Protein AF-A0A1E3VV37-F1 (afdb_monomer_lite)

Radius of gyration: 14.73 Å; chains: 1; bounding box: 37×26×37 Å

Structure (mmCIF, N/CA/C/O backbone):
data_AF-A0A1E3VV37-F1
#
_entry.id   AF-A0A1E3VV37-F1
#
loop_
_atom_site.group_PDB
_atom_site.id
_atom_site.type_symbol
_atom_site.label_atom_id
_atom_site.label_alt_id
_atom_site.label_comp_id
_atom_site.label_asym_id
_atom_site.label_entity_id
_atom_site.label_seq_id
_atom_site.pdbx_PDB_ins_code
_atom_site.Cartn_x
_atom_site.Cartn_y
_atom_site.Cartn_z
_atom_site.occupancy
_atom_site.B_iso_or_equiv
_atom_site.auth_seq_id
_atom_site.auth_comp_id
_atom_site.auth_asym_id
_atom_site.auth_atom_id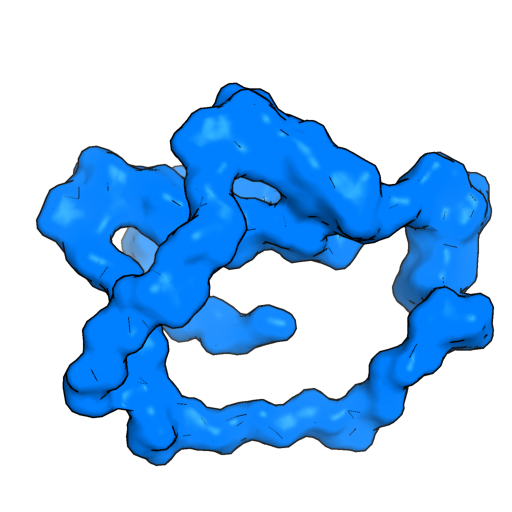
_atom_site.pdbx_PDB_model_num
ATOM 1 N N . MET A 1 1 ? -4.881 -3.828 -5.262 1.00 70.31 1 MET A N 1
ATOM 2 C CA . MET A 1 1 ? -5.650 -3.598 -4.016 1.00 70.31 1 MET A CA 1
ATOM 3 C C . MET A 1 1 ? -6.774 -2.615 -4.318 1.00 70.31 1 MET A C 1
ATOM 5 O O . MET A 1 1 ? -6.554 -1.747 -5.155 1.00 70.31 1 MET A O 1
ATOM 9 N N . MET A 1 2 ? -7.938 -2.727 -3.673 1.00 80.75 2 MET A N 1
ATOM 10 C CA . MET A 1 2 ? -9.056 -1.784 -3.848 1.00 80.75 2 MET A CA 1
ATOM 11 C C . MET A 1 2 ? -9.695 -1.454 -2.486 1.00 80.75 2 MET A C 1
ATOM 13 O O . MET A 1 2 ? -10.736 -2.014 -2.149 1.00 80.75 2 MET A O 1
ATOM 17 N N . PRO A 1 3 ? -9.054 -0.612 -1.655 1.00 85.06 3 PRO A N 1
ATOM 18 C CA . PRO A 1 3 ? -9.589 -0.276 -0.342 1.00 85.06 3 PRO A CA 1
ATOM 19 C C . PRO A 1 3 ? -10.807 0.648 -0.464 1.00 85.06 3 PRO A C 1
ATOM 21 O O . PRO A 1 3 ? -10.775 1.651 -1.177 1.00 85.06 3 PRO A O 1
ATOM 24 N N . CYS A 1 4 ? -11.863 0.349 0.290 1.00 87.25 4 CYS A N 1
ATOM 25 C CA . CYS A 1 4 ? -12.978 1.267 0.501 1.00 87.25 4 CYS A CA 1
ATOM 26 C C . CYS A 1 4 ? -12.742 2.038 1.800 1.00 87.25 4 CYS A C 1
ATOM 28 O O . CYS A 1 4 ? -12.656 1.445 2.873 1.00 87.25 4 CYS A O 1
ATOM 30 N N . LEU A 1 5 ? -12.630 3.363 1.709 1.00 88.69 5 LEU A N 1
ATOM 31 C CA . LEU A 1 5 ? -12.292 4.213 2.848 1.00 88.69 5 LEU A CA 1
ATOM 32 C C . LEU A 1 5 ? -13.322 5.320 3.013 1.00 88.69 5 LEU A C 1
ATOM 34 O O . LEU A 1 5 ? -13.701 5.992 2.054 1.00 88.69 5 LEU A O 1
ATOM 38 N N . SER A 1 6 ? -13.721 5.570 4.259 1.00 90.50 6 SER A N 1
ATOM 39 C CA . SER A 1 6 ? -14.410 6.816 4.582 1.00 90.50 6 SER A CA 1
ATOM 40 C C . SER A 1 6 ? -13.458 8.001 4.397 1.00 90.50 6 SER A C 1
ATOM 42 O O . SER A 1 6 ? -12.241 7.887 4.568 1.00 90.50 6 SER A O 1
ATOM 44 N N . ARG A 1 7 ? -14.014 9.188 4.134 1.00 94.12 7 ARG A N 1
ATOM 45 C CA . ARG A 1 7 ? -13.225 10.426 4.031 1.00 94.12 7 ARG A CA 1
ATOM 46 C C . ARG A 1 7 ? -12.393 10.699 5.288 1.00 94.12 7 ARG A C 1
ATOM 48 O O . ARG A 1 7 ? -11.281 11.207 5.187 1.00 94.12 7 ARG A O 1
ATOM 55 N N . ARG A 1 8 ? -12.933 10.364 6.465 1.00 92.62 8 ARG A N 1
ATOM 56 C CA . ARG A 1 8 ? -12.238 10.490 7.753 1.00 92.62 8 ARG A CA 1
ATOM 57 C C . ARG A 1 8 ? -11.034 9.554 7.821 1.00 92.62 8 ARG A C 1
ATOM 59 O O . ARG A 1 8 ? -9.946 10.012 8.141 1.00 92.62 8 ARG A O 1
ATOM 66 N N . ALA A 1 9 ? -11.223 8.280 7.471 1.00 91.38 9 ALA A N 1
ATOM 67 C CA . ALA A 1 9 ? -10.143 7.296 7.452 1.00 91.38 9 ALA A CA 1
ATOM 68 C C . ALA A 1 9 ? -9.014 7.714 6.500 1.00 91.38 9 ALA A C 1
ATOM 70 O O . ALA A 1 9 ? -7.850 7.676 6.885 1.00 91.38 9 ALA A O 1
ATOM 71 N N . LEU A 1 10 ? -9.359 8.195 5.298 1.00 92.94 10 LEU A N 1
ATOM 72 C CA . LEU A 1 10 ? -8.366 8.680 4.341 1.00 92.94 10 LEU A CA 1
ATOM 73 C C . LEU A 1 10 ? -7.575 9.877 4.884 1.00 92.94 10 LEU A C 1
ATOM 75 O O . LEU A 1 10 ? -6.359 9.891 4.761 1.00 92.94 10 LEU A O 1
ATOM 79 N N . LYS A 1 11 ? -8.236 10.868 5.499 1.00 95.12 11 LYS A N 1
ATOM 80 C CA . LYS A 1 11 ? -7.545 12.039 6.069 1.00 95.12 11 LYS A CA 1
ATOM 81 C C . LYS A 1 11 ? -6.559 11.659 7.173 1.00 95.12 11 LYS A C 1
ATOM 83 O O . LYS A 1 11 ? -5.463 12.200 7.214 1.00 95.12 11 LYS A O 1
ATOM 88 N N . GLU A 1 12 ? -6.948 10.741 8.047 1.00 94.88 12 GLU A N 1
ATOM 89 C CA . GLU A 1 12 ? -6.138 10.340 9.204 1.00 94.88 12 GLU A CA 1
ATOM 90 C C . GLU A 1 12 ? -4.972 9.439 8.798 1.00 94.88 12 GLU A C 1
ATOM 92 O O . GLU A 1 12 ? -3.876 9.553 9.338 1.00 94.88 12 GLU A O 1
ATOM 97 N N . ALA A 1 13 ? -5.191 8.562 7.819 1.00 93.94 13 ALA A N 1
ATOM 98 C CA . ALA A 1 13 ? -4.199 7.586 7.400 1.00 93.94 13 ALA A CA 1
ATOM 99 C C . ALA A 1 13 ? -3.428 7.984 6.134 1.00 93.94 13 ALA A C 1
ATOM 101 O O . ALA A 1 13 ? -2.580 7.219 5.708 1.00 93.94 13 ALA A O 1
ATOM 102 N N . ALA A 1 14 ? -3.652 9.159 5.531 1.00 94.38 14 ALA A N 1
ATOM 103 C CA . ALA A 1 14 ? -2.998 9.564 4.274 1.00 94.38 14 ALA A CA 1
ATOM 104 C C . ALA A 1 14 ? -1.464 9.463 4.306 1.00 94.38 14 ALA A C 1
ATOM 106 O O . ALA A 1 14 ? -0.828 9.255 3.275 1.00 94.38 14 ALA A O 1
ATOM 107 N N . TRP A 1 15 ? -0.861 9.591 5.488 1.00 95.81 15 TRP A N 1
ATOM 108 C CA . TRP A 1 15 ? 0.579 9.474 5.653 1.00 95.81 15 TRP A CA 1
ATOM 109 C C . TRP A 1 15 ? 1.123 8.095 5.251 1.00 95.81 15 TRP A C 1
ATOM 111 O O . TRP A 1 15 ? 2.267 8.043 4.827 1.00 95.81 15 TRP A O 1
ATOM 121 N N . VAL A 1 16 ? 0.343 7.007 5.309 1.00 95.00 16 VAL A N 1
ATOM 122 C CA . VAL A 1 16 ? 0.841 5.649 5.000 1.00 95.00 16 VAL A CA 1
ATOM 123 C C . VAL A 1 16 ? 1.318 5.505 3.554 1.00 95.00 16 VAL A C 1
ATOM 125 O O . VAL A 1 16 ? 2.190 4.693 3.266 1.00 95.00 16 VAL A O 1
ATOM 128 N N . PHE A 1 17 ? 0.788 6.321 2.637 1.00 93.75 17 PHE A N 1
ATOM 129 C CA . PHE A 1 17 ? 1.186 6.304 1.228 1.00 93.75 17 PHE A CA 1
ATOM 130 C C . PHE A 1 17 ? 2.614 6.813 0.999 1.00 93.75 17 PHE A C 1
ATOM 132 O O . PHE A 1 17 ? 3.160 6.594 -0.076 1.00 93.75 17 PHE A O 1
ATOM 139 N N . LYS A 1 18 ? 3.231 7.478 1.986 1.00 95.50 18 LYS A N 1
ATOM 140 C CA . LYS A 1 18 ? 4.632 7.916 1.899 1.00 95.50 18 LYS A CA 1
ATOM 141 C C . LYS A 1 18 ? 5.629 6.817 2.285 1.00 95.50 18 LYS A C 1
ATOM 143 O O . LYS A 1 18 ? 6.821 6.993 2.077 1.00 95.50 18 LYS A O 1
ATOM 148 N N . GLU A 1 19 ? 5.146 5.716 2.861 1.00 95.75 19 GLU A N 1
ATOM 149 C CA . GLU A 1 19 ? 5.985 4.642 3.407 1.00 95.75 19 GLU A CA 1
ATOM 150 C C . GLU A 1 19 ? 6.370 3.589 2.355 1.00 95.75 19 GLU A C 1
ATOM 152 O O . GLU A 1 19 ? 7.166 2.701 2.642 1.00 95.75 19 GLU A O 1
ATOM 157 N N . SER A 1 20 ? 5.806 3.667 1.143 1.00 95.06 20 SER A N 1
ATOM 158 C CA . SER A 1 20 ? 6.048 2.716 0.056 1.00 95.06 20 SER A CA 1
ATOM 159 C C . SER A 1 20 ? 5.977 3.398 -1.304 1.00 95.06 20 SER A C 1
ATOM 161 O O . SER A 1 20 ? 4.984 4.047 -1.631 1.00 95.06 20 SER A O 1
ATOM 163 N N . VAL A 1 21 ? 6.996 3.189 -2.130 1.00 96.12 21 VAL A N 1
ATOM 164 C CA . VAL A 1 21 ? 7.020 3.620 -3.531 1.00 96.12 21 VAL A CA 1
ATOM 165 C C . VAL A 1 21 ? 6.294 2.614 -4.426 1.00 96.12 21 VAL A C 1
ATOM 167 O O . VAL A 1 21 ? 5.605 3.013 -5.365 1.00 96.12 21 VAL A O 1
ATOM 170 N N . SER A 1 22 ? 6.414 1.308 -4.154 1.00 94.88 22 SER A N 1
ATOM 171 C CA . SER A 1 22 ? 5.725 0.267 -4.936 1.00 94.88 22 SER A CA 1
ATOM 172 C C . SER A 1 22 ? 4.236 0.127 -4.588 1.00 94.88 22 SER A C 1
ATOM 174 O O . SER A 1 22 ? 3.478 -0.516 -5.315 1.00 94.88 22 SER A O 1
ATOM 176 N N . GLY A 1 23 ? 3.812 0.713 -3.468 1.00 93.19 23 GLY A N 1
ATOM 177 C CA . GLY A 1 23 ? 2.488 0.555 -2.876 1.00 93.19 23 GLY A CA 1
ATOM 178 C C . GLY A 1 23 ? 2.288 -0.758 -2.109 1.00 93.19 23 GLY A C 1
ATOM 179 O O . GLY A 1 23 ? 1.222 -0.951 -1.524 1.00 93.19 23 GLY A O 1
ATOM 180 N N . TYR A 1 24 ? 3.265 -1.670 -2.100 1.00 92.69 24 TYR A N 1
ATOM 181 C CA . TYR A 1 24 ? 3.150 -2.940 -1.388 1.00 92.69 24 TYR A CA 1
ATOM 182 C C . TYR A 1 24 ? 3.185 -2.720 0.130 1.00 92.69 24 TYR A C 1
ATOM 184 O O . TYR A 1 24 ? 4.001 -1.967 0.646 1.00 92.69 24 TYR A O 1
ATOM 192 N N . GLY A 1 25 ? 2.289 -3.385 0.864 1.00 91.06 25 GLY A N 1
ATOM 193 C CA . GLY A 1 25 ? 2.200 -3.289 2.327 1.00 91.06 25 GLY A CA 1
ATOM 194 C C . GLY A 1 25 ? 1.472 -2.047 2.847 1.00 91.06 25 GLY A C 1
ATOM 195 O O . GLY A 1 25 ? 1.182 -1.968 4.042 1.00 91.06 25 GLY A O 1
ATOM 196 N N . VAL A 1 26 ? 1.123 -1.103 1.968 1.00 93.00 26 VAL A N 1
ATOM 197 C CA . VAL A 1 26 ? 0.359 0.100 2.323 1.00 93.00 26 VAL A CA 1
ATOM 198 C C . VAL A 1 26 ? -1.023 -0.256 2.864 1.00 93.00 26 VAL A C 1
ATOM 200 O O . VAL A 1 26 ? -1.467 0.354 3.828 1.00 93.00 26 VAL A O 1
ATOM 203 N N . ASP A 1 27 ? -1.703 -1.248 2.290 1.00 89.25 27 ASP A N 1
ATOM 204 C CA . ASP A 1 27 ? -2.995 -1.752 2.773 1.00 89.25 27 ASP A CA 1
ATOM 205 C C . ASP A 1 27 ? -2.909 -2.356 4.173 1.00 89.25 27 ASP A C 1
ATOM 207 O O . ASP A 1 27 ? -3.770 -2.082 5.011 1.00 89.25 27 ASP A O 1
ATOM 211 N N . LEU A 1 28 ? -1.867 -3.144 4.439 1.00 89.62 28 LEU A N 1
ATOM 212 C CA . LEU A 1 28 ? -1.640 -3.737 5.754 1.00 89.62 28 LEU A CA 1
ATOM 213 C C . LEU A 1 28 ? -1.425 -2.648 6.805 1.00 89.62 28 LEU A C 1
ATOM 215 O O . LEU A 1 28 ? -2.039 -2.682 7.873 1.00 89.62 28 LEU A O 1
ATOM 219 N N . LEU A 1 29 ? -0.584 -1.659 6.489 1.00 92.12 29 LEU A N 1
ATOM 220 C CA . LEU A 1 29 ? -0.311 -0.537 7.381 1.00 92.12 29 LEU A CA 1
ATOM 221 C C . LEU A 1 29 ? -1.558 0.324 7.597 1.00 92.12 29 LEU A C 1
ATOM 223 O O . LEU A 1 29 ? -1.864 0.691 8.731 1.00 92.12 29 LEU A O 1
ATOM 227 N N . LEU A 1 30 ? -2.302 0.602 6.527 1.00 91.88 30 LEU A N 1
ATOM 228 C CA . LEU A 1 30 ? -3.561 1.338 6.556 1.00 91.88 30 LEU A CA 1
ATOM 229 C C . LEU A 1 30 ? -4.574 0.667 7.492 1.00 91.88 30 LEU A C 1
ATOM 231 O O . LEU A 1 30 ? -5.097 1.323 8.394 1.00 91.88 30 LEU A O 1
ATOM 235 N N . GLY A 1 31 ? -4.828 -0.631 7.300 1.00 88.75 31 GLY A N 1
ATOM 236 C CA . GLY A 1 31 ? -5.759 -1.404 8.121 1.00 88.75 31 GLY A CA 1
ATOM 237 C C . GLY A 1 31 ? -5.325 -1.438 9.584 1.00 88.75 31 GLY A C 1
ATOM 238 O O . GLY A 1 31 ? -6.092 -1.066 10.468 1.00 88.75 31 GLY A O 1
ATOM 239 N N . ALA A 1 32 ? -4.061 -1.778 9.847 1.00 90.00 32 ALA A N 1
ATOM 240 C CA . ALA A 1 32 ? -3.534 -1.845 11.207 1.00 90.00 32 ALA A CA 1
ATOM 241 C C . ALA A 1 32 ? -3.568 -0.489 11.931 1.00 90.00 32 ALA A C 1
ATOM 243 O O . ALA A 1 32 ? -3.942 -0.424 13.105 1.00 90.00 32 ALA A O 1
ATOM 244 N N . TYR A 1 33 ? -3.204 0.600 11.247 1.00 92.25 33 TYR A N 1
ATOM 245 C CA . TYR A 1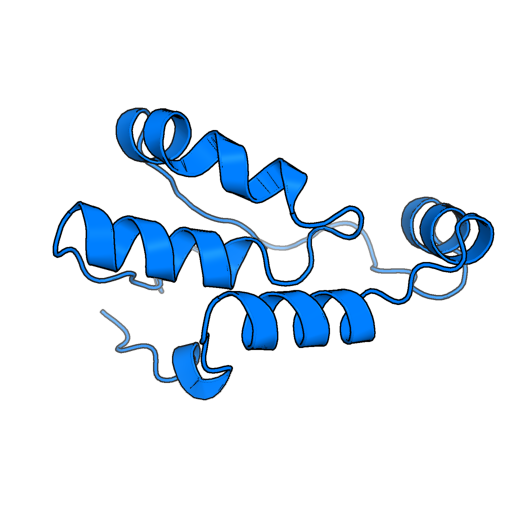 33 ? -3.257 1.947 11.810 1.00 92.25 33 TYR A CA 1
ATOM 246 C C . TYR A 1 33 ? -4.692 2.344 12.158 1.00 92.25 33 TYR A C 1
ATOM 248 O O . TYR A 1 33 ? -4.950 2.761 13.285 1.00 92.25 33 TYR A O 1
ATOM 256 N N . LEU A 1 34 ? -5.632 2.186 11.221 1.00 90.94 34 LEU A N 1
ATOM 257 C CA . LEU A 1 34 ? -7.030 2.559 11.435 1.00 90.94 34 LEU A CA 1
ATOM 258 C C . LEU A 1 34 ? -7.682 1.712 12.530 1.00 90.94 34 LEU A C 1
ATOM 260 O O . LEU A 1 34 ? -8.401 2.265 13.367 1.00 90.94 34 LEU A O 1
ATOM 264 N N . SER A 1 35 ? -7.377 0.414 12.580 1.00 89.38 35 SER A N 1
ATOM 265 C CA . SER A 1 35 ? -7.860 -0.466 13.640 1.00 89.38 35 SER A CA 1
ATOM 266 C C . SER A 1 35 ? -7.370 -0.033 15.016 1.00 89.38 35 SER A C 1
ATOM 268 O O . SER A 1 35 ? -8.178 0.124 15.928 1.00 89.38 35 SER A O 1
ATOM 270 N N . ARG A 1 36 ? -6.076 0.273 15.164 1.00 90.44 36 ARG A N 1
ATOM 271 C CA . ARG A 1 36 ? -5.521 0.793 16.427 1.00 90.44 36 ARG A CA 1
ATOM 272 C C . ARG A 1 36 ? -6.069 2.181 16.779 1.00 90.44 36 ARG A C 1
ATOM 274 O O . ARG A 1 36 ? -6.347 2.452 17.941 1.00 90.44 36 ARG A O 1
ATOM 281 N N . ARG A 1 37 ? -6.225 3.065 15.788 1.00 91.44 37 ARG A N 1
ATOM 282 C CA . ARG A 1 37 ? -6.624 4.470 15.975 1.00 91.44 37 ARG A CA 1
ATOM 283 C C . ARG A 1 37 ? -8.080 4.633 16.400 1.00 91.44 37 ARG A C 1
ATOM 285 O O . ARG A 1 37 ? -8.372 5.538 17.184 1.00 91.44 37 ARG A O 1
ATOM 292 N N . PHE A 1 38 ? -8.974 3.816 15.845 1.00 89.25 38 PHE A N 1
ATOM 293 C CA . PHE A 1 38 ? -10.421 3.929 16.049 1.00 89.25 38 PHE A CA 1
ATOM 294 C C . PHE A 1 38 ? -11.033 2.765 16.828 1.00 89.25 38 PHE A C 1
ATOM 296 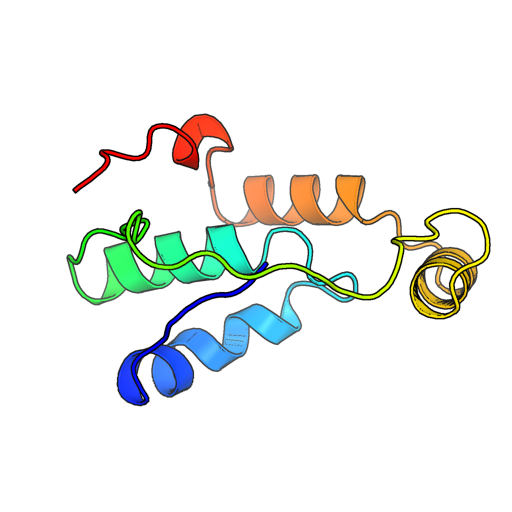O O . PHE A 1 38 ? -12.222 2.827 17.128 1.00 89.25 38 PHE A O 1
ATOM 303 N N . GLY A 1 39 ? -10.263 1.717 17.140 1.00 86.56 39 GLY A N 1
ATOM 304 C CA . GLY A 1 39 ? -10.803 0.496 17.739 1.00 86.56 39 GLY A CA 1
ATOM 305 C C . GLY A 1 39 ? -11.790 -0.220 16.813 1.00 86.56 39 GLY A C 1
ATOM 306 O O . GLY A 1 39 ? -12.763 -0.790 17.292 1.00 86.56 39 GLY A O 1
ATOM 307 N N . ILE A 1 40 ? -11.587 -0.122 15.493 1.00 79.25 40 ILE A N 1
ATOM 308 C CA . ILE A 1 40 ? -12.465 -0.724 14.480 1.00 79.25 40 ILE A CA 1
ATOM 309 C C . ILE A 1 40 ? -11.791 -1.923 13.828 1.00 79.25 40 ILE A C 1
ATOM 311 O O . ILE A 1 40 ? -10.592 -1.906 13.558 1.00 79.25 40 ILE A O 1
ATOM 315 N N . ASP A 1 41 ? -12.567 -2.938 13.492 1.00 77.75 41 ASP A N 1
ATOM 316 C CA . ASP A 1 41 ? -12.067 -4.036 12.677 1.00 77.75 41 ASP A CA 1
ATOM 317 C C . ASP A 1 41 ? -12.015 -3.632 11.195 1.00 77.75 41 ASP A C 1
ATOM 319 O O . ASP A 1 41 ? -12.810 -2.820 10.710 1.00 77.75 41 ASP A O 1
ATOM 323 N N . THR A 1 42 ? -11.049 -4.198 10.470 1.00 76.19 42 THR A N 1
ATOM 324 C CA . THR A 1 42 ? -10.993 -4.119 9.006 1.00 76.19 42 THR A CA 1
ATOM 325 C C . THR A 1 42 ? -11.711 -5.338 8.435 1.00 76.19 42 THR A C 1
ATOM 327 O O . THR A 1 42 ? -11.427 -6.464 8.837 1.00 76.19 42 THR A O 1
ATOM 330 N N . PHE A 1 43 ? -12.624 -5.124 7.488 1.00 77.75 43 PHE A N 1
ATOM 331 C CA . PHE A 1 43 ? -13.452 -6.185 6.909 1.00 77.75 43 PHE A CA 1
ATOM 332 C C . PHE A 1 43 ? -13.260 -6.299 5.398 1.00 77.75 43 PHE A C 1
ATOM 334 O O . PHE A 1 43 ? -12.939 -5.319 4.722 1.00 77.75 43 PHE A O 1
ATOM 341 N N . VAL A 1 44 ? -13.521 -7.493 4.865 1.00 75.44 44 VAL A N 1
ATOM 342 C CA . VAL A 1 44 ? -13.640 -7.730 3.423 1.00 75.44 44 VAL A CA 1
ATOM 343 C C . VAL A 1 44 ? -15.111 -7.819 3.060 1.00 75.44 44 VAL A C 1
ATOM 345 O O . VAL A 1 44 ? -15.865 -8.574 3.665 1.00 75.44 44 VAL A O 1
ATOM 348 N N . ILE A 1 45 ? -15.510 -7.044 2.055 1.00 82.00 45 ILE A N 1
ATOM 349 C CA . ILE A 1 45 ? -16.880 -7.028 1.544 1.00 82.00 45 ILE A CA 1
ATOM 350 C C . ILE A 1 45 ? -16.988 -8.108 0.464 1.00 82.00 45 ILE A C 1
ATOM 352 O O . ILE A 1 45 ? -16.485 -7.922 -0.641 1.00 82.00 45 ILE A O 1
ATOM 356 N N . GLY A 1 46 ? -17.631 -9.236 0.777 1.00 80.12 46 GLY A N 1
ATOM 357 C CA . GLY A 1 46 ? -17.752 -10.370 -0.151 1.00 80.12 46 GLY A CA 1
ATOM 358 C C . GLY A 1 46 ? -18.750 -10.160 -1.297 1.00 80.12 46 GLY A C 1
ATOM 359 O O . GLY A 1 46 ? -18.629 -10.789 -2.343 1.00 80.12 46 GLY A O 1
ATOM 360 N N . SER A 1 47 ? -19.720 -9.259 -1.132 1.00 85.81 47 SER A N 1
ATOM 361 C CA . SER A 1 47 ? -20.769 -8.994 -2.129 1.00 85.81 47 SER A CA 1
ATOM 362 C C . SER A 1 47 ? -20.328 -8.092 -3.285 1.00 85.81 47 SER A C 1
ATOM 364 O O . SER A 1 47 ? -21.079 -7.910 -4.242 1.00 85.81 47 SER A O 1
ATOM 366 N N . VAL A 1 48 ? -19.122 -7.520 -3.215 1.00 82.81 48 VAL A N 1
ATOM 367 C CA . VAL A 1 48 ? -18.591 -6.605 -4.228 1.00 82.81 48 VAL A CA 1
ATOM 368 C C . VAL A 1 48 ? -17.323 -7.198 -4.820 1.00 82.81 48 VAL A C 1
ATOM 370 O O . VAL A 1 48 ? -16.313 -7.351 -4.138 1.00 82.81 48 VAL A O 1
ATOM 373 N N . VAL A 1 49 ? -17.362 -7.483 -6.120 1.00 82.81 49 VAL A N 1
ATOM 374 C CA . VAL A 1 49 ? -16.210 -7.982 -6.874 1.00 82.81 49 VAL A CA 1
ATOM 375 C C . VAL A 1 49 ? -15.758 -6.909 -7.853 1.00 82.81 49 VAL A C 1
ATOM 377 O O . VAL A 1 49 ? -16.550 -6.399 -8.643 1.00 82.81 49 VAL A O 1
ATOM 380 N N . ALA A 1 50 ? -14.467 -6.590 -7.828 1.00 83.44 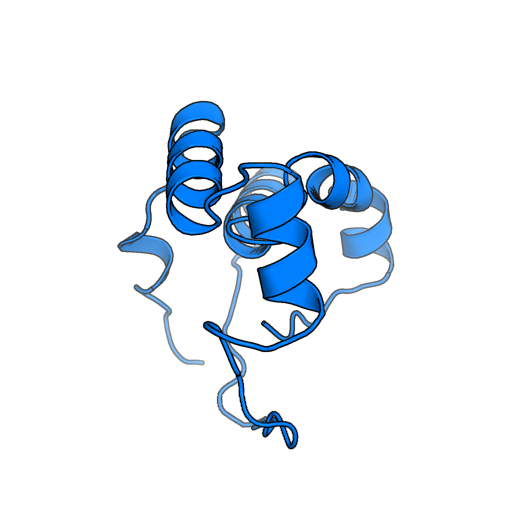50 ALA A N 1
ATOM 381 C CA . ALA A 1 50 ? -13.838 -5.754 -8.839 1.00 83.44 50 ALA A CA 1
ATOM 382 C C . ALA A 1 50 ? -12.830 -6.566 -9.641 1.00 83.44 50 ALA A C 1
ATOM 384 O O . ALA A 1 50 ? -12.019 -7.306 -9.087 1.00 83.44 50 ALA A O 1
ATOM 385 N N . THR A 1 51 ? -12.867 -6.387 -10.959 1.00 86.00 51 THR A N 1
ATOM 386 C CA . THR A 1 51 ? -11.919 -7.016 -11.877 1.00 86.00 51 THR A CA 1
ATOM 387 C C . THR A 1 51 ? -10.912 -5.980 -12.345 1.00 86.00 51 THR A C 1
ATOM 389 O O . THR A 1 51 ? -11.280 -4.940 -12.893 1.00 86.00 51 THR A O 1
ATOM 392 N N . HIS A 1 52 ? -9.627 -6.271 -12.160 1.00 84.62 52 HIS A N 1
ATOM 393 C CA . HIS A 1 52 ? -8.566 -5.458 -12.734 1.00 84.62 52 HIS A CA 1
ATOM 394 C C . HIS A 1 52 ? -8.467 -5.764 -14.236 1.00 84.62 52 HIS A C 1
ATOM 396 O O . HIS A 1 52 ? -7.924 -6.789 -14.634 1.00 84.62 52 HIS A O 1
ATOM 402 N N . GLN A 1 53 ? -9.026 -4.889 -15.075 1.00 90.00 53 GLN A N 1
ATOM 403 C CA . GLN A 1 53 ? -9.156 -5.138 -16.520 1.00 90.00 53 GLN A CA 1
ATOM 404 C C . GLN A 1 53 ? -7.825 -5.137 -17.282 1.00 90.00 53 GLN A C 1
ATOM 406 O O . GLN A 1 53 ? -7.754 -5.638 -18.401 1.00 90.00 53 GLN A O 1
ATOM 411 N N . ARG A 1 54 ? -6.765 -4.558 -16.708 1.00 86.31 54 ARG A N 1
ATOM 412 C CA . ARG A 1 54 ? -5.442 -4.530 -17.340 1.00 86.31 54 ARG A CA 1
ATOM 413 C C . ARG A 1 54 ? -4.612 -5.731 -16.875 1.00 86.31 54 ARG A C 1
ATOM 415 O O . ARG A 1 54 ? -4.563 -5.990 -15.677 1.00 86.31 54 ARG A O 1
ATOM 422 N N . PRO A 1 55 ? -3.928 -6.462 -17.761 1.00 85.94 55 PRO A N 1
ATOM 423 C CA . PRO A 1 55 ? -3.023 -7.514 -17.318 1.00 85.94 55 PRO A CA 1
ATOM 424 C C . PRO A 1 55 ? -1.875 -6.918 -16.491 1.00 85.94 55 PRO A C 1
ATOM 426 O O . PRO A 1 55 ? -1.390 -5.819 -16.773 1.00 85.94 55 PRO A O 1
ATOM 429 N N . ILE A 1 56 ? -1.453 -7.640 -15.453 1.00 88.44 56 ILE A N 1
ATOM 430 C CA . ILE A 1 56 ? -0.280 -7.273 -14.658 1.00 88.44 56 ILE A CA 1
ATOM 431 C C . ILE A 1 56 ? 0.947 -7.815 -15.382 1.00 88.44 56 ILE A C 1
ATOM 433 O O . ILE A 1 56 ? 1.179 -9.020 -15.405 1.00 88.44 56 ILE A O 1
ATOM 437 N N . ASP A 1 57 ? 1.743 -6.917 -15.949 1.00 92.31 57 ASP A N 1
ATOM 438 C CA . ASP A 1 57 ? 3.021 -7.261 -16.558 1.00 92.31 57 ASP A CA 1
ATOM 439 C C . ASP A 1 57 ? 4.170 -6.858 -15.628 1.00 92.31 57 ASP A C 1
ATOM 441 O O . ASP A 1 57 ? 4.656 -5.725 -15.648 1.00 92.31 57 ASP A O 1
ATOM 445 N N . GLN A 1 58 ? 4.592 -7.800 -14.783 1.00 89.25 58 GLN A N 1
ATOM 446 C CA . GLN A 1 58 ? 5.692 -7.588 -13.838 1.00 89.25 58 GLN A CA 1
ATOM 447 C C . GLN A 1 58 ? 7.052 -7.475 -14.537 1.00 89.25 58 GLN A C 1
ATOM 449 O O . GLN A 1 58 ? 7.990 -6.889 -13.989 1.00 89.25 58 GLN A O 1
ATOM 454 N N . ARG A 1 59 ? 7.176 -8.005 -15.760 1.00 90.00 59 ARG A N 1
ATOM 455 C CA . ARG A 1 59 ? 8.433 -8.001 -16.505 1.00 90.00 59 ARG A CA 1
ATOM 456 C C . ARG A 1 59 ? 8.576 -6.729 -17.318 1.00 90.00 59 ARG A C 1
ATOM 458 O O . ARG A 1 59 ? 9.593 -6.065 -17.187 1.00 90.00 59 ARG A O 1
ATOM 465 N N . ASP A 1 60 ? 7.582 -6.346 -18.100 1.00 93.44 60 ASP A N 1
ATOM 466 C CA . ASP A 1 60 ? 7.701 -5.277 -19.089 1.00 93.44 60 ASP A CA 1
ATOM 467 C C . ASP A 1 60 ? 6.736 -4.104 -18.888 1.00 93.44 60 ASP A C 1
ATOM 469 O O . ASP A 1 60 ? 6.861 -3.090 -19.585 1.00 93.44 60 ASP A O 1
ATOM 473 N N . GLY A 1 61 ? 5.870 -4.166 -17.875 1.00 94.19 61 GLY A N 1
ATOM 474 C CA . GLY A 1 61 ? 4.961 -3.083 -17.521 1.00 94.19 61 GLY A CA 1
ATOM 475 C C . GLY A 1 61 ? 5.703 -1.822 -17.076 1.00 94.19 61 GLY A C 1
ATOM 476 O O . GLY A 1 61 ? 6.693 -1.887 -16.345 1.00 94.19 61 GLY A O 1
ATOM 477 N N . ALA A 1 62 ? 5.201 -0.652 -17.488 1.00 95.00 62 ALA A N 1
ATOM 478 C CA . ALA A 1 62 ? 5.837 0.644 -17.225 1.00 95.00 62 ALA A CA 1
ATOM 479 C C . ALA A 1 62 ? 6.115 0.887 -15.731 1.00 95.00 62 ALA A C 1
ATOM 481 O O . ALA A 1 62 ? 7.192 1.352 -15.368 1.00 95.00 62 ALA A O 1
ATOM 482 N N . PHE A 1 63 ? 5.173 0.503 -14.864 1.00 94.00 63 PHE A N 1
ATOM 483 C CA . PHE A 1 63 ? 5.326 0.618 -13.416 1.00 94.00 63 PHE A CA 1
ATOM 484 C C . PHE A 1 63 ? 6.488 -0.232 -12.880 1.00 94.00 63 PHE A C 1
ATOM 486 O O . PHE A 1 63 ? 7.372 0.281 -12.202 1.00 94.00 63 PHE A O 1
ATOM 493 N N . TYR A 1 64 ? 6.554 -1.514 -13.242 1.00 94.81 64 TYR A N 1
ATOM 494 C CA . TYR A 1 64 ? 7.624 -2.404 -12.780 1.00 94.81 64 TYR A CA 1
ATOM 495 C C . TYR A 1 64 ? 8.982 -2.083 -13.423 1.00 94.81 64 TYR A C 1
ATOM 497 O O . TYR A 1 64 ? 10.020 -2.242 -12.781 1.00 94.81 64 TYR A O 1
ATOM 505 N N . LYS A 1 65 ? 8.995 -1.565 -14.660 1.00 96.75 65 LYS A N 1
ATOM 506 C CA . LYS A 1 65 ? 10.195 -0.980 -15.284 1.00 96.75 65 LYS A CA 1
ATOM 507 C C . LYS A 1 65 ? 10.726 0.203 -14.477 1.00 96.75 65 LYS A C 1
ATOM 509 O O . LYS A 1 65 ? 11.930 0.266 -14.237 1.00 96.75 65 LYS A O 1
ATOM 514 N N . PHE A 1 66 ? 9.843 1.098 -14.035 1.00 97.25 66 PHE A N 1
ATOM 515 C CA . PHE A 1 66 ? 10.206 2.202 -13.149 1.00 97.25 66 PHE A CA 1
ATOM 516 C C . PHE A 1 66 ? 10.790 1.695 -11.823 1.00 97.25 66 PHE A C 1
ATOM 518 O O . PHE A 1 66 ? 11.890 2.098 -11.462 1.00 97.25 66 PHE A O 1
ATOM 525 N N . LEU A 1 67 ? 10.133 0.756 -11.138 1.00 96.88 67 LEU A N 1
ATOM 526 C CA . LEU A 1 67 ? 10.649 0.235 -9.865 1.00 96.88 67 LEU A CA 1
ATOM 527 C C . LEU A 1 67 ? 12.048 -0.378 -10.013 1.00 96.88 67 LEU A C 1
ATOM 529 O O . LEU A 1 67 ? 12.950 -0.048 -9.245 1.00 96.88 67 LEU A O 1
ATOM 533 N N . ARG A 1 68 ? 12.278 -1.183 -11.058 1.00 96.25 68 ARG A N 1
ATOM 534 C CA . ARG A 1 68 ? 13.610 -1.747 -11.327 1.00 96.25 68 ARG A CA 1
ATOM 535 C C . ARG A 1 68 ? 14.657 -0.688 -11.654 1.00 96.25 68 ARG A C 1
ATOM 537 O O . ARG A 1 68 ? 15.797 -0.838 -11.220 1.00 96.25 68 ARG A O 1
ATOM 544 N N . SER A 1 69 ? 14.305 0.377 -12.379 1.00 97.19 69 SER A N 1
ATOM 545 C CA . SER A 1 69 ? 15.252 1.470 -12.651 1.00 97.19 69 SER A CA 1
ATOM 546 C C . SER A 1 69 ? 15.667 2.202 -11.372 1.00 97.19 69 SER A C 1
ATOM 548 O O . SER A 1 69 ? 16.802 2.661 -11.275 1.00 97.19 69 SER A O 1
ATOM 550 N N . GLN A 1 70 ? 14.785 2.231 -10.369 1.00 97.50 70 GLN A N 1
ATOM 551 C CA . GLN A 1 70 ? 15.058 2.748 -9.026 1.00 97.50 70 GLN A CA 1
ATOM 552 C C . GLN A 1 70 ? 15.660 1.700 -8.069 1.00 97.50 70 GLN A C 1
ATOM 554 O O . GLN A 1 70 ? 15.891 2.010 -6.904 1.00 97.50 70 GLN A O 1
ATOM 559 N N . ARG A 1 71 ? 15.936 0.470 -8.536 1.00 97.19 71 ARG A N 1
ATOM 560 C CA . ARG A 1 71 ? 16.400 -0.672 -7.718 1.00 97.19 71 ARG A CA 1
ATOM 561 C C . ARG A 1 71 ? 15.454 -1.021 -6.558 1.00 97.19 71 ARG A C 1
ATOM 563 O O . ARG A 1 71 ? 15.899 -1.474 -5.508 1.00 97.19 71 ARG A O 1
ATOM 570 N N . ILE A 1 72 ? 14.155 -0.815 -6.759 1.00 96.19 72 ILE A N 1
ATOM 571 C CA . ILE A 1 72 ? 13.105 -1.121 -5.787 1.00 96.19 72 ILE A CA 1
ATOM 572 C C . ILE A 1 72 ? 12.536 -2.505 -6.097 1.00 96.19 72 ILE A C 1
ATOM 574 O O . ILE A 1 72 ? 12.025 -2.743 -7.194 1.00 96.19 72 ILE A O 1
ATOM 578 N N . ASP A 1 73 ? 12.602 -3.398 -5.112 1.00 95.50 73 ASP A N 1
ATOM 579 C CA . ASP A 1 73 ? 11.883 -4.670 -5.106 1.00 95.50 73 ASP A CA 1
ATOM 580 C C . ASP A 1 73 ? 10.609 -4.522 -4.245 1.00 95.50 73 ASP A C 1
ATOM 582 O O . ASP A 1 73 ? 10.719 -4.264 -3.041 1.00 95.50 73 ASP A O 1
ATOM 586 N N . PRO A 1 74 ? 9.401 -4.674 -4.826 1.00 94.19 74 PRO A N 1
ATOM 587 C CA . PRO A 1 74 ? 8.142 -4.566 -4.086 1.00 94.19 74 PRO A CA 1
ATOM 588 C C . PRO A 1 74 ? 8.010 -5.534 -2.903 1.00 94.19 74 PRO A C 1
ATOM 590 O O . PRO A 1 74 ? 7.398 -5.196 -1.890 1.00 94.19 74 PRO A O 1
ATOM 593 N N . LEU A 1 75 ? 8.551 -6.752 -3.018 1.00 93.75 75 LEU A N 1
ATOM 594 C CA . LEU A 1 75 ? 8.455 -7.764 -1.964 1.00 93.75 75 LEU A CA 1
ATOM 595 C C . LEU A 1 75 ? 9.393 -7.445 -0.801 1.00 93.75 75 LEU A C 1
ATOM 597 O O . LEU A 1 75 ? 9.014 -7.626 0.357 1.00 93.75 75 LEU A O 1
ATOM 601 N N . GLU A 1 76 ? 10.583 -6.916 -1.083 1.00 95.00 76 GLU A N 1
ATOM 602 C CA . GLU A 1 76 ? 11.457 -6.419 -0.018 1.00 95.00 76 GLU A CA 1
ATOM 603 C C . GLU A 1 76 ? 10.872 -5.180 0.660 1.00 95.00 76 GLU A C 1
ATOM 605 O O . GLU A 1 76 ? 10.936 -5.076 1.884 1.00 95.00 76 GLU A O 1
ATOM 610 N N . GLU A 1 77 ? 10.235 -4.275 -0.087 1.00 94.19 77 GLU A N 1
ATOM 611 C CA . GLU A 1 77 ? 9.554 -3.118 0.503 1.00 94.19 77 GLU A CA 1
ATOM 612 C C . GLU A 1 77 ? 8.406 -3.549 1.435 1.00 94.19 77 GLU A C 1
ATOM 614 O O . GLU A 1 77 ? 8.336 -3.092 2.579 1.00 94.19 77 GLU A O 1
ATOM 619 N N . LEU A 1 78 ? 7.584 -4.521 1.016 1.00 94.00 78 LEU A N 1
ATOM 620 C CA . LEU A 1 78 ? 6.582 -5.163 1.875 1.00 94.00 78 LEU A CA 1
ATOM 621 C C . LEU A 1 78 ? 7.207 -5.720 3.161 1.00 94.00 78 LEU A C 1
ATOM 623 O O . LEU A 1 78 ? 6.685 -5.516 4.262 1.00 94.00 78 LEU A O 1
ATOM 627 N N . ARG A 1 79 ? 8.329 -6.437 3.040 1.00 93.88 79 ARG A N 1
ATOM 628 C CA . ARG A 1 79 ? 9.026 -7.039 4.183 1.00 93.88 79 ARG A CA 1
ATOM 629 C C . ARG A 1 79 ? 9.557 -5.975 5.145 1.00 93.88 79 ARG A C 1
ATOM 631 O O . ARG A 1 79 ? 9.468 -6.140 6.361 1.00 93.88 79 ARG A O 1
ATOM 638 N N . VAL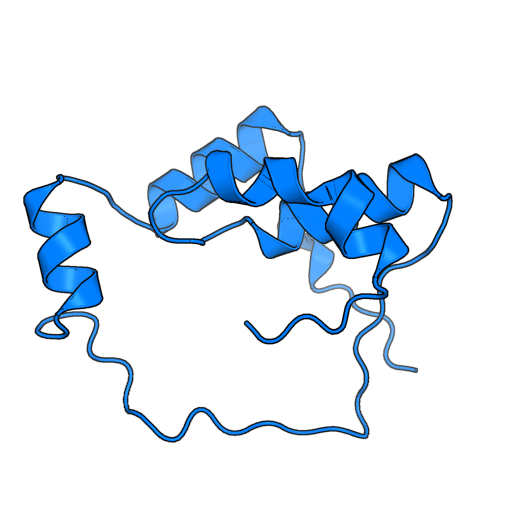 A 1 80 ? 10.089 -4.875 4.618 1.00 94.44 80 VAL A N 1
ATOM 639 C CA . VAL A 1 80 ? 10.561 -3.739 5.417 1.00 94.44 80 VAL A CA 1
ATOM 640 C C . VAL A 1 80 ? 9.398 -3.082 6.158 1.00 94.44 80 VAL A C 1
ATOM 642 O O . VAL A 1 80 ? 9.489 -2.917 7.372 1.00 94.44 80 VAL A O 1
ATOM 645 N N . ILE A 1 81 ? 8.286 -2.788 5.482 1.00 94.19 81 ILE A N 1
ATOM 646 C CA . ILE A 1 81 ? 7.100 -2.168 6.096 1.00 94.19 81 ILE A CA 1
ATOM 647 C C . ILE A 1 81 ? 6.517 -3.057 7.191 1.00 94.19 81 ILE A C 1
ATOM 649 O O . ILE A 1 81 ? 6.287 -2.604 8.313 1.00 94.19 81 ILE A O 1
ATOM 653 N N . THR A 1 82 ? 6.316 -4.342 6.901 1.00 93.81 82 THR A N 1
ATOM 654 C CA . THR A 1 82 ? 5.764 -5.281 7.887 1.00 93.81 82 THR A CA 1
ATOM 655 C C . THR A 1 82 ? 6.652 -5.387 9.124 1.00 93.81 82 THR A C 1
ATOM 657 O O . THR A 1 82 ? 6.144 -5.337 10.245 1.00 93.81 82 THR A O 1
ATOM 660 N N . LYS A 1 83 ? 7.979 -5.422 8.948 1.00 94.50 83 LYS A N 1
ATOM 661 C CA . LYS A 1 83 ? 8.934 -5.410 10.061 1.00 94.50 83 LYS A CA 1
ATOM 662 C C . LYS A 1 83 ? 8.916 -4.092 10.843 1.00 94.50 83 LYS A C 1
ATOM 664 O O . LYS A 1 83 ? 8.867 -4.132 12.069 1.00 94.50 83 LYS A O 1
ATOM 669 N N . LEU A 1 84 ? 8.963 -2.946 10.162 1.00 94.94 84 LEU A N 1
ATOM 670 C CA . LEU A 1 84 ? 9.035 -1.621 10.793 1.00 94.94 84 LEU A CA 1
ATOM 671 C C . LEU A 1 84 ? 7.808 -1.317 11.656 1.00 94.94 84 LEU A C 1
ATOM 673 O O . LEU A 1 84 ? 7.943 -0.747 12.735 1.00 94.94 84 LEU A O 1
ATOM 677 N N . PHE A 1 85 ? 6.621 -1.721 11.204 1.00 93.25 85 PHE A N 1
ATOM 678 C CA . PHE A 1 85 ? 5.362 -1.406 11.882 1.00 93.25 85 PHE A CA 1
ATOM 679 C C . PHE A 1 85 ? 4.799 -2.563 12.726 1.00 93.25 85 PHE A C 1
ATOM 681 O O . PHE A 1 85 ? 3.707 -2.441 13.296 1.00 93.25 85 PHE A O 1
ATOM 688 N N . GLY A 1 86 ? 5.539 -3.674 12.833 1.00 92.75 86 GLY A N 1
ATOM 689 C CA . GLY A 1 86 ? 5.121 -4.861 13.581 1.00 92.75 86 GLY A CA 1
ATOM 690 C C . GLY A 1 86 ? 3.811 -5.441 13.049 1.00 92.75 86 GLY A C 1
ATOM 691 O O . GLY A 1 86 ? 2.881 -5.690 13.819 1.00 92.75 86 GLY A O 1
ATOM 692 N N . LEU A 1 87 ? 3.706 -5.571 11.725 1.00 89.25 87 LEU A N 1
ATOM 693 C CA . LEU A 1 87 ? 2.533 -6.100 11.035 1.00 89.25 87 LEU A CA 1
ATOM 694 C C . LEU A 1 87 ? 2.725 -7.588 10.751 1.00 89.25 87 LEU A C 1
ATOM 696 O O . LEU A 1 87 ? 3.810 -8.026 10.372 1.00 89.25 87 LEU A O 1
ATOM 700 N N . SER A 1 88 ? 1.647 -8.353 10.887 1.00 78.75 88 SER A N 1
ATOM 701 C CA . SER A 1 88 ? 1.623 -9.757 10.489 1.00 78.75 88 SER A CA 1
ATOM 702 C C . SER A 1 88 ? 1.053 -9.896 9.081 1.00 78.75 88 SER A C 1
ATOM 704 O O . SER A 1 88 ? 0.058 -9.258 8.746 1.00 78.75 88 SER A O 1
ATOM 706 N N . LEU A 1 89 ? 1.634 -10.781 8.271 1.00 69.06 89 LEU A N 1
ATOM 707 C CA . LEU A 1 89 ? 1.010 -11.216 7.016 1.00 69.06 89 LEU A CA 1
ATOM 708 C C . LEU A 1 89 ? -0.200 -12.134 7.270 1.00 69.06 89 LEU A C 1
ATOM 710 O O . LEU A 1 89 ? -0.977 -12.390 6.358 1.00 69.06 89 LEU A O 1
ATOM 714 N N . GLU A 1 90 ? -0.424 -12.578 8.514 1.00 61.59 90 GLU A N 1
ATOM 715 C CA . GLU A 1 90 ? -1.622 -13.334 8.903 1.00 61.59 90 GLU A CA 1
ATOM 716 C C . GLU A 1 90 ? -2.914 -12.504 8.867 1.00 61.59 90 GLU A C 1
ATOM 718 O O . GLU A 1 90 ? -3.986 -13.056 9.107 1.00 61.59 90 GLU A O 1
ATOM 723 N N . ILE A 1 91 ? -2.857 -11.208 8.523 1.00 52.00 91 ILE A N 1
ATOM 724 C CA . ILE A 1 91 ? -4.042 -10.355 8.303 1.00 52.00 91 ILE A CA 1
ATOM 725 C C . ILE A 1 91 ? -4.993 -10.956 7.240 1.00 52.00 91 ILE A C 1
ATOM 727 O O . ILE A 1 91 ? -6.164 -10.598 7.204 1.00 52.00 91 ILE A O 1
ATOM 731 N N . TYR A 1 92 ? -4.566 -11.958 6.458 1.00 48.94 92 TYR A N 1
ATOM 732 C CA . TYR A 1 92 ? -5.460 -12.776 5.625 1.00 48.94 92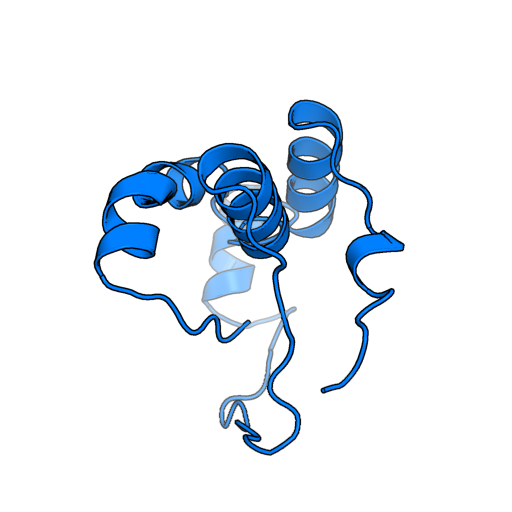 TYR A CA 1
ATOM 733 C C . TYR A 1 92 ? -6.373 -13.760 6.390 1.00 48.94 92 TYR A C 1
ATOM 735 O O . TYR A 1 92 ? -7.209 -14.408 5.760 1.00 48.94 92 TYR A O 1
ATOM 743 N N . ARG A 1 93 ? -6.310 -13.855 7.729 1.00 41.69 93 ARG A N 1
ATOM 744 C CA . ARG A 1 93 ? -7.371 -14.462 8.565 1.00 41.69 93 ARG A CA 1
ATOM 745 C C . ARG A 1 93 ? -8.583 -13.525 8.651 1.00 41.69 93 ARG A C 1
ATOM 747 O O . ARG A 1 93 ? -8.988 -13.063 9.713 1.00 41.69 93 ARG A O 1
ATOM 754 N N . ILE A 1 94 ? -9.151 -13.222 7.495 1.00 48.91 94 ILE A N 1
ATOM 755 C CA . ILE A 1 94 ? -10.320 -12.367 7.331 1.00 48.91 94 ILE A CA 1
ATOM 756 C C . ILE A 1 94 ? -11.561 -13.165 7.739 1.00 48.91 94 ILE A C 1
ATOM 758 O O . ILE A 1 94 ? -11.856 -14.210 7.158 1.00 48.91 94 ILE A O 1
ATOM 762 N N . ARG A 1 95 ? -12.316 -12.663 8.725 1.00 39.78 95 ARG A N 1
ATOM 763 C CA . ARG A 1 95 ? -13.703 -13.095 8.937 1.00 39.78 95 ARG A CA 1
ATOM 764 C C . ARG A 1 95 ? -14.539 -12.536 7.790 1.00 39.78 95 ARG A C 1
ATOM 766 O O . ARG A 1 95 ? -14.645 -11.321 7.642 1.00 39.78 95 ARG A O 1
ATOM 773 N N . LEU A 1 96 ? -15.079 -13.428 6.967 1.00 36.16 96 LEU A N 1
ATOM 774 C CA . LEU A 1 96 ? -16.071 -13.080 5.955 1.00 36.16 96 LEU A CA 1
ATOM 775 C C . LEU A 1 96 ? -17.360 -12.671 6.685 1.00 36.16 96 LEU A C 1
ATOM 777 O O . LEU A 1 96 ? -17.821 -13.414 7.555 1.00 36.16 96 LEU A O 1
ATOM 781 N N . LEU A 1 97 ? -17.873 -11.479 6.373 1.00 46.28 97 LEU A N 1
ATOM 782 C CA . LEU A 1 97 ? -19.219 -11.036 6.749 1.00 46.28 97 LEU A CA 1
ATOM 783 C C . LEU A 1 97 ? -20.219 -11.443 5.666 1.00 46.28 97 LEU A C 1
ATOM 785 O O . LEU A 1 97 ? -19.844 -11.352 4.472 1.00 46.28 97 LEU A O 1
#

pLDDT: mean 86.69, std 13.49, range [36.16, 97.5]

Sequence (97 aa):
MMPCLSRRALKEAAWVFKESVSGYGVDLLLGAYLSRRFGIDTFVIGSVVATHQRPIDQRDGAFYKFLRSQRIDPLEELRVITKLFGLSLEIYRIRLL

Secondary structure (DSSP, 8-state):
------HHHHHHHGGGGGS-SS-TTHHHHHHHHHHHHHT----B-TT------S---TTT-HHHHHHHHTT--HHHHHHHHHHHHT--GGGG---B-

Organism: NCBI:txid1774971

Foldseek 3Di:
DDDDDDPVLCVVLVCLVVLDPLCAQSVQVSQVCCCVVPVDHDADAPVDDDDPPDDDDCPDDPSNVVCVVVVHDSVVSNVVNCVVVVTDPVSVPHDHD